Protein AF-A0A6B3F2F9-F1 (afdb_monomer_lite)

Structure (mmCIF, N/CA/C/O backbone):
data_AF-A0A6B3F2F9-F1
#
_entry.id   AF-A0A6B3F2F9-F1
#
loop_
_atom_site.group_PDB
_atom_site.id
_atom_site.type_symbol
_atom_site.label_atom_id
_atom_site.label_alt_id
_atom_site.label_comp_id
_atom_site.label_asym_id
_atom_site.label_entity_id
_atom_site.label_seq_id
_atom_site.pdbx_PDB_ins_code
_atom_site.Cartn_x
_atom_site.Cartn_y
_atom_site.Cartn_z
_atom_site.occupancy
_atom_site.B_iso_or_equiv
_atom_site.auth_seq_id
_atom_site.auth_comp_id
_atom_site.auth_asym_id
_atom_site.auth_atom_id
_atom_site.pdbx_PDB_model_num
ATOM 1 N N . VAL A 1 1 ? -4.943 -9.832 16.580 1.00 80.00 1 VAL A N 1
ATOM 2 C CA . VAL A 1 1 ? -4.023 -9.765 15.419 1.00 80.00 1 VAL A CA 1
ATOM 3 C C . VAL A 1 1 ? -4.493 -10.781 14.392 1.00 80.00 1 VAL A C 1
ATOM 5 O O . VAL A 1 1 ? -4.819 -11.892 14.793 1.00 80.00 1 VAL A O 1
ATOM 8 N N . ALA A 1 2 ? -4.581 -10.394 13.120 1.00 94.75 2 ALA A N 1
ATOM 9 C CA . ALA A 1 2 ? -5.028 -11.235 12.007 1.00 94.75 2 ALA A CA 1
ATOM 10 C C . ALA A 1 2 ? -4.058 -11.098 10.822 1.00 94.75 2 ALA A C 1
ATOM 12 O O . ALA A 1 2 ? -3.305 -10.127 10.759 1.00 94.75 2 ALA A O 1
ATOM 13 N N . GLY A 1 3 ? -4.059 -12.073 9.910 1.00 96.12 3 GLY A N 1
ATOM 14 C CA . GLY A 1 3 ? -3.207 -12.064 8.720 1.00 96.12 3 GLY A CA 1
ATOM 15 C C . GLY A 1 3 ? -3.993 -11.725 7.457 1.00 96.12 3 GLY A C 1
ATOM 16 O O . GLY A 1 3 ? -4.961 -12.411 7.142 1.00 96.12 3 GLY A O 1
ATOM 17 N N . ILE A 1 4 ? -3.530 -10.718 6.714 1.00 97.88 4 ILE A N 1
ATOM 18 C CA . ILE A 1 4 ? -3.980 -10.414 5.350 1.00 97.88 4 ILE A CA 1
ATOM 19 C C . ILE A 1 4 ? -2.791 -10.706 4.436 1.00 97.88 4 ILE A C 1
ATOM 21 O O . ILE A 1 4 ? -1.848 -9.919 4.351 1.00 97.88 4 ILE A O 1
ATOM 25 N N . LYS A 1 5 ? -2.773 -11.895 3.826 1.00 97.88 5 LYS A N 1
ATOM 26 C CA . LYS A 1 5 ? -1.647 -12.312 2.987 1.00 97.88 5 LYS A CA 1
ATOM 27 C C . LYS A 1 5 ? -1.731 -11.621 1.628 1.00 97.88 5 LYS A C 1
ATOM 29 O O . LYS A 1 5 ? -2.607 -11.938 0.833 1.00 97.88 5 LYS A O 1
ATOM 34 N N . VAL A 1 6 ? -0.773 -10.738 1.370 1.00 98.25 6 VAL A N 1
ATOM 35 C CA . VAL A 1 6 ? -0.599 -10.037 0.084 1.00 98.25 6 VAL A CA 1
ATOM 36 C C . VAL A 1 6 ? 0.693 -10.435 -0.641 1.00 98.25 6 VAL A C 1
ATOM 38 O O . VAL A 1 6 ? 0.986 -9.905 -1.707 1.00 98.25 6 VAL A O 1
ATOM 41 N N . SER A 1 7 ? 1.463 -11.369 -0.070 1.00 98.06 7 SER A N 1
ATOM 42 C CA . SER A 1 7 ? 2.719 -11.849 -0.643 1.00 98.06 7 SER A CA 1
ATOM 43 C C . SER A 1 7 ? 2.573 -13.148 -1.429 1.00 98.06 7 SER A C 1
ATOM 45 O O . SER A 1 7 ? 1.736 -14.005 -1.116 1.00 98.06 7 SER A O 1
ATOM 47 N N . THR A 1 8 ? 3.462 -13.343 -2.399 1.00 98.06 8 THR A N 1
ATOM 48 C CA . THR A 1 8 ? 3.701 -14.649 -3.019 1.00 98.06 8 THR A CA 1
ATOM 49 C C . THR A 1 8 ? 4.497 -15.568 -2.086 1.00 98.06 8 THR A C 1
ATOM 51 O O . THR A 1 8 ? 4.963 -15.174 -1.013 1.00 98.06 8 THR A O 1
ATOM 54 N N . THR A 1 9 ? 4.648 -16.834 -2.473 1.00 97.38 9 THR A N 1
ATOM 55 C CA . THR A 1 9 ? 5.514 -17.797 -1.773 1.00 97.38 9 THR A CA 1
ATOM 56 C C . THR A 1 9 ? 6.996 -17.431 -1.838 1.00 97.38 9 THR A C 1
ATOM 58 O O . THR A 1 9 ? 7.747 -17.756 -0.926 1.00 97.38 9 THR A O 1
ATOM 61 N N . GLU A 1 10 ? 7.389 -16.720 -2.886 1.00 96.81 10 GLU A N 1
ATOM 62 C CA . GLU A 1 10 ? 8.734 -16.236 -3.180 1.00 96.81 10 GLU A CA 1
ATOM 63 C C . GLU A 1 10 ? 9.039 -14.900 -2.486 1.00 96.81 10 GLU A C 1
ATOM 65 O O . GLU A 1 10 ? 10.182 -14.454 -2.501 1.00 96.81 10 GLU A O 1
ATOM 70 N N . GLY A 1 11 ? 8.037 -14.278 -1.853 1.00 96.00 11 GLY A N 1
ATOM 71 C CA . GLY A 1 11 ? 8.203 -13.042 -1.089 1.00 96.00 11 GLY A CA 1
ATOM 72 C C . GLY A 1 11 ? 7.982 -11.751 -1.878 1.00 96.00 11 GLY A C 1
ATOM 73 O O . GLY A 1 11 ? 8.397 -10.701 -1.401 1.00 96.00 11 GLY A O 1
ATOM 74 N N . PHE A 1 12 ? 7.320 -11.807 -3.039 1.00 97.44 12 PHE A N 1
ATOM 75 C CA . PHE A 1 12 ? 6.925 -10.615 -3.799 1.00 97.44 12 PHE A CA 1
ATOM 76 C C . PHE A 1 12 ? 5.579 -10.062 -3.324 1.00 97.44 12 PHE A C 1
ATOM 78 O O . PHE A 1 12 ? 4.686 -10.822 -2.950 1.00 97.44 12 PHE A O 1
ATOM 85 N N . PHE A 1 13 ? 5.422 -8.745 -3.389 1.00 98.38 13 PHE A N 1
ATOM 86 C CA . PHE A 1 13 ? 4.263 -7.964 -2.967 1.00 98.38 13 PHE A CA 1
ATOM 87 C C . PHE A 1 13 ? 3.777 -7.100 -4.137 1.00 98.38 13 PHE A C 1
ATOM 89 O O . PHE A 1 13 ? 4.027 -5.896 -4.200 1.00 98.38 13 PHE A O 1
ATOM 96 N N . TYR A 1 14 ? 3.093 -7.719 -5.101 1.00 97.69 14 TYR A N 1
ATOM 97 C CA . TYR A 1 14 ? 2.606 -7.012 -6.287 1.00 97.69 14 TYR A CA 1
ATOM 98 C C . TYR A 1 14 ? 1.494 -6.012 -5.959 1.00 97.69 14 TYR A C 1
ATOM 100 O O . TYR A 1 14 ? 0.638 -6.263 -5.108 1.00 97.69 14 TYR A O 1
ATOM 108 N N . THR A 1 15 ? 1.476 -4.903 -6.704 1.00 97.62 15 THR A N 1
ATOM 109 C CA . THR A 1 15 ? 0.556 -3.774 -6.478 1.00 97.62 15 THR A CA 1
ATOM 110 C C . THR A 1 15 ? -0.907 -4.193 -6.367 1.00 97.62 15 THR A C 1
ATOM 112 O O . THR A 1 15 ? -1.599 -3.723 -5.470 1.00 97.62 15 THR A O 1
ATOM 115 N N . GLU A 1 16 ? -1.385 -5.092 -7.229 1.00 97.81 16 GLU A N 1
ATOM 116 C CA . GLU A 1 16 ? -2.777 -5.556 -7.186 1.00 97.81 16 GLU A CA 1
ATOM 117 C C . GLU A 1 16 ? -3.125 -6.209 -5.840 1.00 97.81 16 GLU A C 1
ATOM 119 O O . GLU A 1 16 ? -4.106 -5.830 -5.202 1.00 97.81 16 GLU A O 1
ATOM 124 N N . ALA A 1 17 ? -2.288 -7.137 -5.363 1.00 98.44 17 ALA A N 1
ATOM 125 C CA . ALA A 1 17 ? -2.513 -7.825 -4.095 1.00 98.44 17 ALA A CA 1
ATOM 126 C C . ALA A 1 17 ? -2.475 -6.851 -2.907 1.00 98.44 17 ALA A C 1
ATOM 128 O O . ALA A 1 17 ? -3.318 -6.937 -2.014 1.00 98.44 17 ALA A O 1
ATOM 129 N N . VAL A 1 18 ? -1.541 -5.894 -2.921 1.00 98.56 18 VAL A N 1
ATOM 130 C CA . VAL A 1 18 ? -1.429 -4.841 -1.898 1.00 98.56 18 VAL A CA 1
ATOM 131 C C . VAL A 1 18 ? -2.678 -3.955 -1.880 1.00 98.56 18 VAL A C 1
ATOM 133 O O . VAL A 1 18 ? -3.258 -3.732 -0.816 1.00 98.56 18 VAL A O 1
ATOM 136 N N . VAL A 1 19 ? -3.149 -3.508 -3.050 1.00 98.75 19 VAL A N 1
ATOM 137 C CA . VAL A 1 19 ? -4.393 -2.733 -3.190 1.00 98.75 19 VAL A CA 1
ATOM 138 C C . VAL A 1 19 ? -5.578 -3.517 -2.631 1.00 98.75 19 VAL A C 1
ATOM 140 O O . VAL A 1 19 ? -6.308 -2.998 -1.787 1.00 98.75 19 VAL A O 1
ATOM 143 N N . CYS A 1 20 ? -5.747 -4.780 -3.030 1.00 98.69 20 CYS A N 1
ATOM 144 C CA . CYS A 1 20 ? -6.811 -5.635 -2.507 1.00 98.69 20 CYS A CA 1
ATOM 145 C C . CYS A 1 20 ? -6.721 -5.820 -0.986 1.00 98.69 20 CYS A C 1
ATOM 147 O O . CYS A 1 20 ? -7.755 -5.843 -0.321 1.00 98.69 20 CYS A O 1
ATOM 149 N N . GLY A 1 21 ? -5.513 -5.904 -0.424 1.00 98.62 21 GLY A N 1
ATOM 150 C CA . GLY A 1 21 ? -5.297 -5.992 1.019 1.00 98.62 21 GLY A CA 1
ATOM 151 C C . GLY A 1 21 ? -5.826 -4.773 1.775 1.00 98.62 21 GLY A C 1
ATOM 152 O O . GLY A 1 21 ? -6.550 -4.937 2.758 1.00 98.62 21 GLY A O 1
ATOM 153 N N . PHE A 1 22 ? -5.531 -3.561 1.295 1.00 98.81 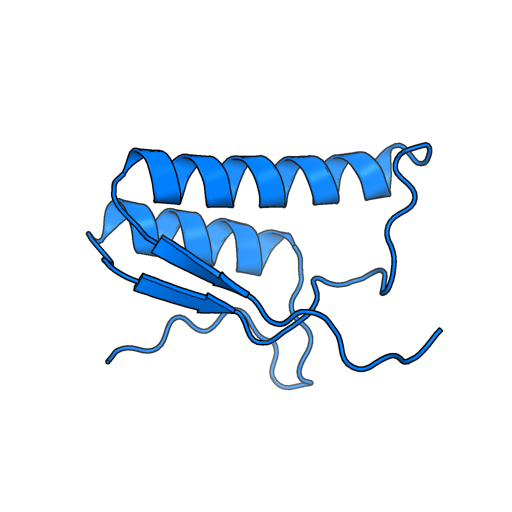22 PHE A N 1
ATOM 154 C CA . PHE A 1 22 ? -6.060 -2.326 1.888 1.00 98.81 22 PHE A CA 1
ATOM 155 C C . PHE A 1 22 ? -7.577 -2.218 1.749 1.00 98.81 22 PHE A C 1
ATOM 157 O O . PHE A 1 22 ? -8.248 -1.884 2.724 1.00 98.81 22 PHE A O 1
ATOM 164 N N . MET A 1 23 ? -8.126 -2.549 0.576 1.00 98.69 23 MET A N 1
ATOM 165 C CA . MET A 1 23 ? -9.578 -2.549 0.365 1.00 98.69 23 MET A CA 1
ATOM 166 C C . MET A 1 23 ? -10.273 -3.523 1.321 1.00 98.69 23 MET A C 1
ATOM 168 O O . MET A 1 23 ? -11.232 -3.157 1.996 1.00 98.69 23 MET A O 1
ATOM 172 N N . TRP A 1 24 ? -9.743 -4.743 1.448 1.00 98.62 24 TRP A N 1
ATOM 173 C CA . TRP A 1 24 ? -10.281 -5.744 2.363 1.00 98.62 24 TRP A CA 1
ATOM 174 C C . TRP A 1 24 ? -10.202 -5.271 3.816 1.00 98.62 24 TRP A C 1
ATOM 176 O O . TRP A 1 24 ? -11.200 -5.345 4.528 1.00 98.62 24 TRP A O 1
ATOM 186 N N . ALA A 1 25 ? -9.054 -4.742 4.251 1.00 98.62 25 ALA A N 1
ATOM 187 C CA . ALA A 1 25 ? -8.872 -4.235 5.609 1.00 98.62 25 ALA A CA 1
ATOM 188 C C . ALA A 1 25 ? -9.891 -3.136 5.952 1.00 98.62 25 ALA A C 1
ATOM 190 O O . ALA A 1 25 ? -10.560 -3.206 6.984 1.00 98.62 25 ALA A O 1
ATOM 191 N N . ALA A 1 26 ? -10.052 -2.168 5.050 1.00 98.38 26 ALA A N 1
ATOM 192 C CA . ALA A 1 26 ? -10.980 -1.055 5.194 1.00 98.38 26 ALA A CA 1
ATOM 193 C C . ALA A 1 26 ? -12.444 -1.516 5.297 1.00 98.38 26 ALA A C 1
ATOM 195 O O . ALA A 1 26 ? -13.203 -1.037 6.141 1.00 98.38 26 ALA A O 1
ATOM 196 N N . ASP A 1 27 ? -12.842 -2.472 4.456 1.00 98.44 27 ASP A N 1
ATOM 197 C CA . ASP A 1 27 ? -14.219 -2.969 4.411 1.00 98.44 27 ASP A CA 1
ATOM 198 C C . ASP A 1 27 ? -14.549 -3.925 5.568 1.00 98.44 27 ASP A C 1
ATOM 200 O O . ASP A 1 27 ? -15.719 -4.088 5.916 1.00 98.44 27 ASP A O 1
ATOM 204 N N . HIS A 1 28 ? -13.531 -4.508 6.206 1.00 98.12 28 HIS A N 1
ATOM 205 C CA . HIS A 1 28 ? -13.681 -5.405 7.356 1.00 98.12 28 HIS A CA 1
ATOM 206 C C . HIS A 1 28 ? -13.418 -4.716 8.704 1.00 98.12 28 HIS A C 1
ATOM 208 O O . HIS A 1 28 ? -13.310 -5.394 9.724 1.00 98.12 28 HIS A O 1
ATOM 214 N N . GLY A 1 29 ? -13.342 -3.379 8.728 1.00 97.69 29 GLY A N 1
ATOM 215 C CA . GLY A 1 29 ? -13.209 -2.607 9.966 1.00 97.69 29 GLY A CA 1
ATOM 216 C C . GLY A 1 29 ? -11.883 -2.839 10.689 1.00 97.69 29 GLY A C 1
ATOM 217 O O . GLY A 1 29 ? -11.847 -2.866 11.915 1.00 97.69 29 GLY A O 1
ATOM 218 N N . VAL A 1 30 ? -10.795 -3.060 9.945 1.00 98.50 30 VAL A N 1
ATOM 219 C CA . VAL A 1 30 ? -9.456 -3.170 10.530 1.00 98.50 30 VAL A CA 1
ATOM 220 C C . VAL A 1 30 ? -8.998 -1.791 11.001 1.00 98.50 30 VAL A C 1
ATOM 222 O O . VAL A 1 30 ? -8.843 -0.878 10.193 1.00 98.50 30 VAL A O 1
ATOM 225 N N . ASP A 1 31 ? -8.723 -1.652 12.297 1.00 98.44 31 ASP A N 1
ATOM 226 C CA . ASP A 1 31 ? -8.293 -0.373 12.881 1.00 98.44 31 ASP A CA 1
ATOM 227 C C . ASP A 1 31 ? -6.853 0.008 12.500 1.00 98.44 31 ASP A C 1
ATOM 229 O O . ASP A 1 31 ? -6.539 1.185 12.337 1.00 98.44 31 ASP A O 1
ATOM 233 N N . VAL A 1 32 ? -5.953 -0.977 12.367 1.00 98.50 32 VAL A N 1
ATOM 234 C CA . VAL A 1 32 ? -4.521 -0.750 12.098 1.00 98.50 32 VAL A CA 1
ATOM 235 C C . VAL A 1 32 ? -3.976 -1.782 11.114 1.00 98.50 32 VAL A C 1
ATOM 237 O O . VAL A 1 32 ? -4.131 -2.987 11.330 1.00 98.50 32 VAL A O 1
ATOM 240 N N . THR A 1 33 ? -3.267 -1.326 10.078 1.00 98.56 33 THR A N 1
ATOM 241 C CA . THR A 1 33 ? -2.485 -2.192 9.179 1.00 98.56 33 THR A CA 1
ATOM 242 C C . THR A 1 33 ? -0.985 -1.984 9.381 1.00 98.56 33 THR A C 1
ATOM 244 O O . THR A 1 33 ? -0.520 -0.868 9.606 1.00 98.56 33 THR A O 1
ATOM 247 N N . ASN A 1 34 ? -0.214 -3.071 9.296 1.00 98.38 34 ASN A N 1
ATOM 248 C CA . ASN A 1 34 ? 1.247 -3.041 9.304 1.00 98.38 34 ASN A CA 1
ATOM 249 C C . ASN A 1 34 ? 1.775 -3.527 7.950 1.00 98.38 34 ASN A C 1
ATOM 251 O O . ASN A 1 34 ? 1.539 -4.675 7.571 1.00 98.38 34 ASN A O 1
ATOM 255 N N . ASN A 1 35 ? 2.540 -2.680 7.267 1.00 97.81 35 ASN A N 1
ATOM 256 C CA . ASN A 1 35 ? 3.009 -2.891 5.902 1.00 97.81 35 ASN A CA 1
ATOM 257 C C . ASN A 1 35 ? 4.543 -2.838 5.872 1.00 97.81 35 ASN A C 1
ATOM 259 O O . ASN A 1 35 ? 5.153 -1.789 5.673 1.00 97.81 35 ASN A O 1
ATOM 263 N N . SER A 1 36 ? 5.179 -3.979 6.137 1.00 96.50 36 SER A N 1
ATOM 264 C CA . SER A 1 36 ? 6.642 -4.112 6.220 1.00 96.50 36 SER A CA 1
ATOM 265 C C . SER A 1 36 ? 7.234 -4.664 4.920 1.00 96.50 36 SER A C 1
ATOM 267 O O . SER A 1 36 ? 7.880 -5.708 4.922 1.00 96.50 36 SER A O 1
ATOM 269 N N . TYR A 1 37 ? 6.956 -3.987 3.807 1.00 96.00 37 TYR A N 1
ATOM 270 C CA . TYR A 1 37 ? 7.384 -4.352 2.455 1.00 96.00 37 TYR A CA 1
ATOM 271 C C . TYR A 1 37 ? 7.411 -3.107 1.552 1.00 96.00 37 TYR A C 1
ATOM 273 O O . TYR A 1 37 ? 6.786 -2.096 1.875 1.00 96.00 37 TYR A O 1
ATOM 281 N N . TYR A 1 38 ? 8.102 -3.192 0.413 1.00 95.12 38 TYR A N 1
ATOM 282 C CA . TYR A 1 38 ? 7.872 -2.305 -0.734 1.00 95.12 38 TYR A CA 1
ATOM 283 C C . TYR A 1 38 ? 6.942 -3.004 -1.733 1.00 95.12 38 TYR A C 1
ATOM 285 O O . TYR A 1 38 ? 6.683 -4.198 -1.612 1.00 95.12 38 TYR A O 1
ATOM 293 N N . THR A 1 39 ? 6.398 -2.257 -2.692 1.00 96.69 39 THR A N 1
ATOM 294 C CA . THR A 1 39 ? 5.459 -2.805 -3.679 1.00 96.69 39 THR A CA 1
ATOM 295 C C . THR A 1 39 ? 6.164 -3.081 -5.005 1.00 96.69 39 THR A C 1
ATOM 297 O O . THR A 1 39 ? 6.687 -2.164 -5.631 1.00 96.69 39 THR A O 1
ATOM 300 N N . ASP A 1 40 ? 6.141 -4.339 -5.436 1.00 97.19 40 ASP A N 1
ATOM 301 C CA . ASP A 1 40 ? 6.675 -4.814 -6.715 1.00 97.19 40 ASP A CA 1
ATOM 302 C C . ASP A 1 40 ? 5.889 -4.265 -7.928 1.00 97.19 40 ASP A C 1
ATOM 304 O O 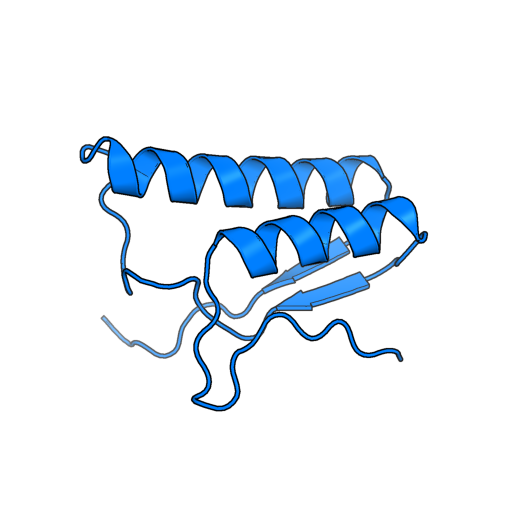. ASP A 1 40 ? 4.693 -3.954 -7.805 1.00 97.19 40 ASP A O 1
ATOM 308 N N . PRO A 1 41 ? 6.504 -4.209 -9.133 1.00 95.12 41 PRO A N 1
ATOM 309 C CA . PRO A 1 41 ? 7.787 -4.828 -9.516 1.00 95.12 41 PRO A CA 1
ATOM 310 C C . PRO A 1 41 ? 9.005 -3.894 -9.489 1.00 95.12 41 PRO A C 1
ATOM 312 O O . PRO A 1 41 ? 10.117 -4.334 -9.781 1.00 95.12 41 PRO A O 1
ATOM 315 N N . TRP A 1 42 ? 8.817 -2.615 -9.169 1.00 93.75 42 TRP A N 1
ATOM 316 C CA . TRP A 1 42 ? 9.913 -1.655 -9.095 1.00 93.75 42 TRP A CA 1
ATOM 317 C C . TRP A 1 42 ? 10.257 -1.333 -7.655 1.00 93.75 42 TRP A C 1
ATOM 319 O O . TRP A 1 42 ? 9.396 -0.949 -6.870 1.00 93.75 42 TRP A O 1
ATOM 329 N N . TYR A 1 43 ? 11.550 -1.400 -7.351 1.00 90.00 43 TYR A N 1
ATOM 330 C CA . TYR A 1 43 ? 12.063 -0.985 -6.053 1.00 90.00 43 TYR A CA 1
ATOM 331 C C . TYR A 1 43 ? 11.815 0.515 -5.799 1.00 90.00 43 TYR A C 1
ATOM 333 O O . TYR A 1 43 ? 11.352 0.913 -4.734 1.00 90.00 43 TYR A O 1
ATOM 341 N N . PHE A 1 44 ? 12.036 1.342 -6.829 1.00 91.94 44 PHE A N 1
ATOM 342 C CA . PHE A 1 44 ? 11.688 2.763 -6.853 1.00 91.94 44 PHE A CA 1
ATOM 343 C C . PHE A 1 44 ? 10.856 3.080 -8.087 1.00 91.94 44 PHE A C 1
ATOM 345 O O . PHE A 1 44 ? 11.231 2.702 -9.195 1.00 91.94 44 PHE A O 1
ATOM 352 N N . AS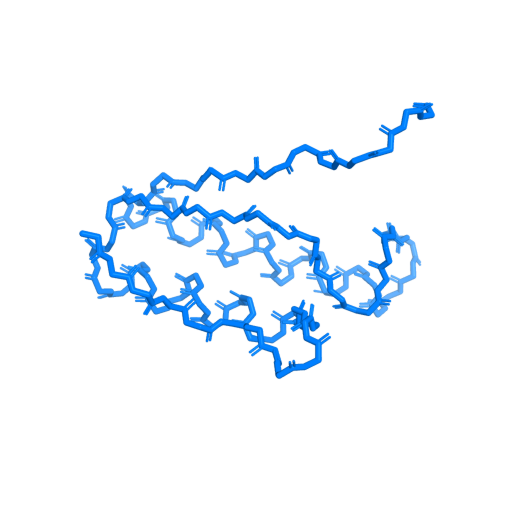N A 1 45 ? 9.754 3.804 -7.893 1.00 94.31 45 ASN A N 1
ATOM 353 C CA . ASN A 1 45 ? 8.848 4.168 -8.976 1.00 94.31 45 ASN A CA 1
ATOM 354 C C . ASN A 1 45 ? 9.168 5.563 -9.541 1.00 94.31 45 ASN A C 1
ATOM 356 O O . ASN A 1 45 ? 9.229 6.554 -8.811 1.00 94.31 45 ASN A O 1
ATOM 360 N N . CYS A 1 46 ? 9.292 5.646 -10.860 1.00 96.62 46 CYS A N 1
ATOM 361 C CA . CYS A 1 46 ? 9.412 6.866 -11.645 1.00 96.62 46 CYS A CA 1
ATOM 362 C C . CYS A 1 46 ? 8.015 7.405 -11.996 1.00 96.62 46 CYS A C 1
ATOM 364 O O . CYS A 1 46 ? 7.323 6.859 -12.846 1.00 96.62 46 CYS A O 1
ATOM 366 N N . THR A 1 47 ? 7.580 8.513 -11.391 1.00 95.69 47 THR A N 1
ATOM 367 C CA . THR A 1 47 ? 6.222 9.067 -11.612 1.00 95.69 47 THR A CA 1
ATOM 368 C C . THR A 1 47 ? 6.022 9.757 -12.969 1.00 95.69 47 THR A C 1
ATOM 370 O O . THR A 1 47 ? 4.914 10.200 -13.281 1.00 95.69 47 THR A O 1
ATOM 373 N N . ASN A 1 48 ? 7.079 9.861 -13.778 1.00 97.19 48 ASN A N 1
ATOM 374 C CA . ASN A 1 48 ? 7.038 10.298 -15.173 1.00 97.19 48 ASN A CA 1
ATOM 375 C C . ASN A 1 48 ? 6.873 9.135 -16.169 1.00 97.19 48 ASN A C 1
ATOM 377 O O . ASN A 1 48 ? 6.582 9.395 -17.335 1.00 97.19 48 ASN A O 1
ATOM 381 N N . ASP A 1 49 ? 7.023 7.886 -15.724 1.00 98.25 49 ASP A N 1
ATOM 382 C CA . ASP A 1 49 ? 6.659 6.696 -16.487 1.00 98.25 49 ASP A CA 1
ATOM 383 C C . ASP A 1 49 ? 5.165 6.386 -16.251 1.00 98.25 49 ASP A C 1
ATOM 385 O O . ASP A 1 49 ? 4.725 6.354 -15.096 1.00 98.25 49 ASP A O 1
ATOM 389 N N . PRO A 1 50 ? 4.346 6.223 -17.308 1.00 97.75 50 PRO A N 1
ATOM 390 C CA . PRO A 1 50 ? 2.901 6.075 -17.158 1.00 97.75 50 PRO A CA 1
ATOM 391 C C . PRO A 1 50 ? 2.490 4.797 -16.414 1.00 97.75 50 PRO A C 1
ATOM 393 O O . PRO A 1 50 ? 1.523 4.846 -15.650 1.00 97.75 50 PRO A O 1
ATOM 396 N N . ASP A 1 51 ? 3.223 3.696 -16.580 1.00 96.38 51 ASP A N 1
ATOM 397 C CA . ASP A 1 51 ? 2.889 2.417 -15.953 1.00 96.38 51 ASP A CA 1
ATOM 398 C C . ASP A 1 51 ? 3.234 2.456 -14.462 1.00 96.38 51 ASP A C 1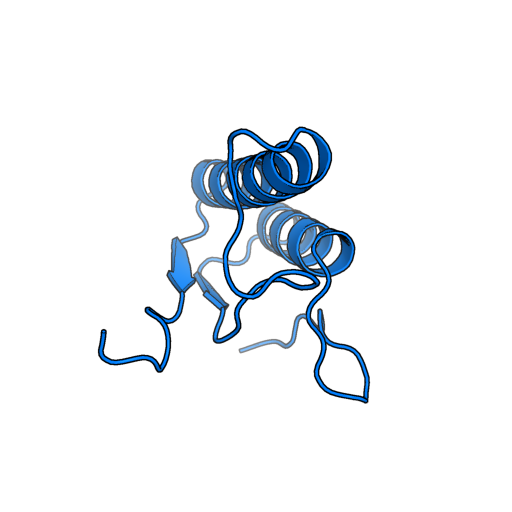
ATOM 400 O O . ASP A 1 51 ? 2.404 2.136 -13.609 1.00 96.38 51 ASP A O 1
ATOM 404 N N . GLN A 1 52 ? 4.419 2.962 -14.119 1.00 97.88 52 GLN A N 1
ATOM 405 C CA . GLN A 1 52 ? 4.838 3.106 -12.721 1.00 97.88 52 GLN A CA 1
ATOM 406 C C . GLN A 1 52 ? 3.969 4.121 -11.972 1.00 97.88 52 GLN A C 1
ATOM 408 O O . GLN A 1 52 ? 3.551 3.888 -10.834 1.00 97.88 52 GLN A O 1
ATOM 413 N N . LYS A 1 53 ? 3.619 5.239 -12.623 1.00 98.06 53 LYS A N 1
ATOM 414 C CA . LYS A 1 53 ? 2.698 6.235 -12.063 1.00 98.06 53 LYS A CA 1
ATOM 415 C C . LYS A 1 53 ? 1.333 5.629 -11.740 1.00 98.06 53 LYS A C 1
ATOM 417 O O . LYS A 1 53 ? 0.754 5.983 -10.711 1.00 98.06 53 LYS A O 1
ATOM 422 N N . ALA A 1 54 ? 0.816 4.743 -12.592 1.00 97.69 54 ALA A N 1
ATOM 423 C CA . ALA A 1 54 ? -0.460 4.082 -12.349 1.00 97.69 54 ALA A CA 1
ATOM 424 C C . ALA A 1 54 ? -0.421 3.227 -11.072 1.00 97.69 54 ALA A C 1
ATOM 426 O O . ALA A 1 54 ? -1.362 3.286 -10.280 1.00 97.69 54 ALA A O 1
ATOM 427 N N . LEU A 1 55 ? 0.678 2.506 -10.826 1.00 97.56 55 LEU A N 1
ATOM 428 C CA . LEU A 1 55 ? 0.835 1.688 -9.619 1.00 97.56 55 LEU A CA 1
ATOM 429 C C . LEU A 1 55 ? 0.941 2.537 -8.348 1.00 97.56 55 L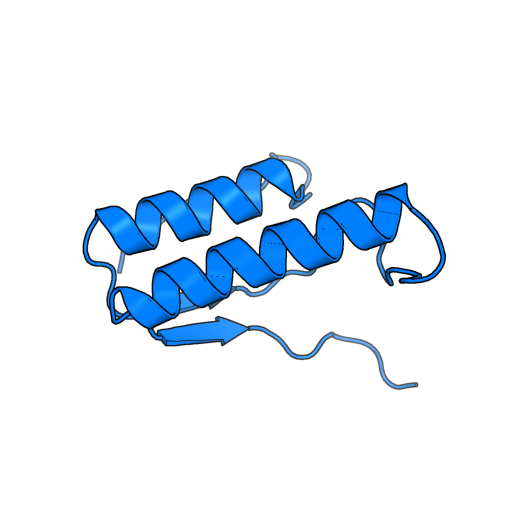EU A C 1
ATOM 431 O O . LEU A 1 55 ? 0.247 2.265 -7.366 1.00 97.56 55 LEU A O 1
ATOM 435 N N . VAL A 1 56 ? 1.734 3.613 -8.383 1.00 98.06 56 VAL A N 1
ATOM 436 C CA . VAL A 1 56 ? 1.839 4.567 -7.263 1.00 98.06 56 VAL A CA 1
ATOM 437 C C . VAL A 1 56 ? 0.471 5.161 -6.924 1.00 98.06 56 VAL A C 1
ATOM 439 O O . VAL A 1 56 ? 0.086 5.219 -5.756 1.00 98.06 56 VAL A O 1
ATOM 442 N N . GLU A 1 57 ? -0.285 5.583 -7.938 1.00 98.56 57 GLU A N 1
ATOM 443 C CA . GLU A 1 57 ? -1.620 6.149 -7.745 1.00 98.56 57 GLU A CA 1
ATOM 444 C C . GLU A 1 57 ? -2.616 5.105 -7.213 1.00 98.56 57 GLU A C 1
ATOM 446 O O . GLU A 1 57 ? -3.457 5.437 -6.377 1.00 98.56 57 GLU A O 1
ATOM 451 N N . ALA A 1 58 ? -2.514 3.845 -7.644 1.00 98.50 58 ALA A N 1
ATOM 452 C CA . ALA A 1 58 ? -3.373 2.766 -7.163 1.00 98.50 58 ALA A CA 1
ATOM 453 C C . ALA A 1 58 ? -3.170 2.496 -5.664 1.00 98.50 58 ALA A C 1
ATOM 455 O O . ALA A 1 58 ? -4.145 2.510 -4.909 1.00 98.50 58 ALA A O 1
ATOM 456 N N . VAL A 1 59 ? -1.918 2.329 -5.216 1.00 98.38 59 VAL A N 1
ATOM 457 C CA . VAL A 1 59 ? -1.610 2.133 -3.787 1.00 98.38 59 VAL A CA 1
ATOM 458 C C . VAL A 1 59 ? -2.049 3.350 -2.978 1.00 98.38 59 VAL A C 1
ATOM 460 O O . VAL A 1 59 ? -2.735 3.191 -1.972 1.00 98.38 59 VAL A O 1
ATOM 463 N N . LYS A 1 60 ? -1.744 4.564 -3.456 1.00 98.62 60 LYS A N 1
ATOM 464 C CA . LYS A 1 60 ? -2.149 5.814 -2.800 1.00 98.62 60 LYS A CA 1
ATOM 465 C C . LYS A 1 60 ? -3.662 5.896 -2.590 1.00 98.62 60 LYS A C 1
ATOM 467 O O . LYS A 1 60 ? -4.117 6.290 -1.522 1.00 98.62 60 LYS A O 1
ATOM 472 N N . ARG A 1 61 ? -4.461 5.531 -3.596 1.00 98.81 61 ARG A N 1
ATOM 473 C CA . ARG A 1 61 ? -5.927 5.534 -3.471 1.00 98.81 61 ARG A CA 1
ATOM 474 C C . ARG A 1 61 ? -6.422 4.489 -2.480 1.00 98.81 61 ARG A C 1
ATOM 476 O O . ARG A 1 61 ? -7.340 4.784 -1.721 1.00 98.81 61 ARG A O 1
ATOM 483 N N . ALA A 1 62 ? -5.825 3.301 -2.478 1.00 98.81 62 ALA A N 1
ATOM 484 C CA . ALA A 1 62 ? -6.215 2.226 -1.575 1.00 98.81 62 ALA A CA 1
ATOM 485 C C . ALA A 1 62 ? -5.910 2.573 -0.107 1.00 98.81 62 ALA A C 1
ATOM 487 O O . ALA A 1 62 ? -6.771 2.399 0.755 1.00 98.81 62 ALA A O 1
ATOM 488 N N . THR A 1 63 ? -4.732 3.142 0.178 1.00 98.62 63 THR A N 1
ATOM 489 C CA . THR A 1 63 ? -4.380 3.588 1.535 1.00 98.62 63 THR A CA 1
ATOM 490 C C . THR A 1 63 ? -5.264 4.743 1.993 1.00 98.62 63 THR A C 1
ATOM 492 O O . THR A 1 63 ? -5.785 4.693 3.106 1.00 98.62 63 THR A O 1
ATOM 495 N N . SER A 1 64 ? -5.522 5.731 1.126 1.00 98.81 64 SER A N 1
ATOM 496 C CA . SER A 1 64 ? -6.451 6.827 1.431 1.00 98.81 64 SER A CA 1
ATOM 497 C C . SER A 1 64 ? -7.882 6.338 1.662 1.00 98.81 64 SER A C 1
ATOM 499 O O . SER A 1 64 ? -8.571 6.868 2.528 1.00 98.81 64 SER A O 1
ATOM 501 N N . TYR A 1 65 ? -8.348 5.324 0.924 1.00 98.81 65 TYR A N 1
ATOM 502 C CA . TYR A 1 65 ? -9.654 4.714 1.177 1.00 98.81 65 TYR A CA 1
ATOM 503 C C . TYR A 1 65 ? -9.708 4.069 2.566 1.00 98.81 65 TYR A C 1
ATOM 505 O O . TYR A 1 65 ? -10.642 4.335 3.320 1.00 98.81 65 TYR A O 1
ATOM 513 N N . ALA A 1 66 ? -8.690 3.287 2.937 1.00 98.81 66 ALA A N 1
ATOM 514 C CA . ALA A 1 66 ? -8.601 2.695 4.270 1.00 98.81 66 ALA A CA 1
ATOM 515 C C . ALA A 1 66 ? -8.572 3.762 5.380 1.00 98.81 66 ALA A C 1
ATOM 517 O O . ALA A 1 66 ? -9.318 3.659 6.353 1.00 98.81 66 ALA A O 1
ATOM 518 N N . GLU A 1 67 ? -7.808 4.840 5.197 1.00 98.69 67 GLU A N 1
ATOM 519 C CA . GLU A 1 67 ? -7.767 5.977 6.129 1.00 98.69 67 GLU A CA 1
ATOM 520 C C . GLU A 1 67 ? -9.131 6.655 6.287 1.00 98.69 67 GLU A C 1
ATOM 522 O O . GLU A 1 67 ? -9.581 6.892 7.408 1.00 98.69 67 GLU A O 1
ATOM 527 N N . LEU A 1 68 ? -9.842 6.905 5.182 1.00 98.62 68 LEU A N 1
ATOM 528 C CA . LEU A 1 68 ? -11.199 7.467 5.208 1.00 98.62 68 LEU A CA 1
ATOM 529 C C . LEU A 1 68 ? -12.210 6.553 5.914 1.00 98.62 68 LEU A C 1
ATOM 531 O O . LEU A 1 68 ? -13.234 7.027 6.408 1.00 98.62 68 LEU A O 1
ATOM 535 N N . LYS A 1 69 ? -11.931 5.249 5.967 1.00 98.56 69 LYS A N 1
ATOM 536 C CA . LYS A 1 69 ? -12.727 4.244 6.678 1.00 98.56 69 LYS A CA 1
ATOM 537 C C . LYS A 1 69 ? -12.322 4.077 8.147 1.00 98.56 69 LYS A C 1
ATOM 539 O O . LYS A 1 69 ? -12.985 3.326 8.855 1.00 98.56 69 LYS A O 1
ATOM 544 N N . GLY A 1 70 ? -11.314 4.817 8.613 1.00 98.44 70 GLY A N 1
ATOM 545 C CA . GLY A 1 70 ? -10.861 4.834 10.005 1.00 98.44 70 GLY A CA 1
ATOM 546 C C . GLY A 1 70 ? -9.619 3.987 10.286 1.00 98.44 70 GLY A C 1
ATOM 547 O O . GLY A 1 70 ? -9.197 3.917 11.437 1.00 98.44 70 GLY A O 1
ATOM 548 N N . THR A 1 71 ? -9.016 3.366 9.270 1.00 98.62 71 THR A N 1
ATOM 549 C CA . THR A 1 71 ? -7.802 2.557 9.428 1.00 98.62 71 THR A CA 1
ATOM 550 C C . THR A 1 71 ? -6.553 3.435 9.526 1.00 98.62 71 THR A C 1
ATOM 552 O O . THR A 1 71 ? -6.323 4.304 8.688 1.00 98.62 71 T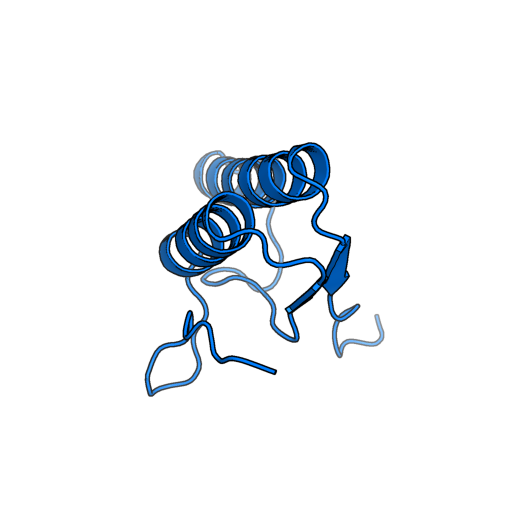HR A O 1
ATOM 555 N N . VAL A 1 72 ? -5.678 3.157 10.492 1.00 98.62 72 VAL A N 1
ATOM 556 C CA . VAL A 1 72 ? -4.316 3.708 10.537 1.00 98.62 72 VAL A CA 1
ATOM 557 C C . VAL A 1 72 ? -3.361 2.769 9.802 1.00 98.62 72 VAL A C 1
ATOM 559 O O . VAL A 1 72 ? -3.197 1.608 10.180 1.00 98.62 72 VAL A O 1
ATOM 562 N N . ASN A 1 73 ? -2.691 3.275 8.768 1.00 98.38 73 ASN A N 1
ATOM 563 C CA . ASN A 1 73 ? -1.695 2.514 8.018 1.00 98.38 73 ASN A CA 1
ATOM 564 C C . ASN A 1 73 ? -0.286 2.806 8.546 1.00 98.38 73 ASN A C 1
ATOM 566 O O . ASN A 1 73 ? 0.178 3.943 8.498 1.00 98.38 73 ASN A O 1
ATOM 570 N N . VAL A 1 74 ? 0.417 1.776 9.017 1.00 98.44 74 VAL A N 1
ATOM 571 C CA . VAL A 1 74 ? 1.832 1.854 9.400 1.00 98.44 74 VAL A CA 1
ATOM 572 C C . VAL A 1 74 ? 2.659 1.172 8.319 1.00 98.44 74 VAL A C 1
ATOM 574 O O . VAL A 1 74 ? 2.369 0.036 7.942 1.00 98.44 74 VAL A O 1
ATOM 577 N N . ALA A 1 75 ? 3.682 1.853 7.810 1.00 97.69 75 ALA A N 1
ATOM 578 C CA . ALA A 1 75 ? 4.556 1.340 6.759 1.00 97.69 75 ALA A CA 1
ATOM 579 C C . ALA A 1 75 ? 6.031 1.431 7.167 1.00 97.69 75 ALA A C 1
ATOM 581 O O . ALA A 1 75 ? 6.421 2.322 7.926 1.00 97.69 75 ALA A O 1
ATOM 582 N N . ALA A 1 76 ? 6.852 0.508 6.666 1.00 97.00 76 ALA A N 1
ATOM 583 C CA . ALA A 1 76 ? 8.304 0.590 6.804 1.00 97.00 76 ALA A CA 1
ATOM 584 C C . ALA A 1 76 ? 8.876 1.738 5.952 1.00 97.00 76 ALA A C 1
ATOM 586 O O . ALA A 1 76 ? 8.373 2.021 4.868 1.00 97.00 76 ALA A O 1
ATOM 587 N N . ALA A 1 77 ? 9.951 2.376 6.426 1.00 94.56 77 ALA A N 1
ATOM 588 C CA . ALA A 1 77 ? 10.594 3.489 5.719 1.00 94.56 77 ALA A CA 1
ATOM 589 C C . ALA A 1 77 ? 11.485 3.052 4.535 1.00 94.56 77 ALA A C 1
ATOM 591 O O . ALA A 1 77 ? 11.818 3.881 3.694 1.00 94.56 77 ALA A O 1
ATOM 592 N N . GLY A 1 78 ? 11.871 1.773 4.479 1.00 93.19 78 GLY A N 1
ATOM 593 C CA . GLY A 1 78 ? 12.903 1.245 3.578 1.00 93.19 78 GLY A CA 1
ATOM 594 C C . GLY A 1 78 ? 14.110 0.713 4.356 1.00 93.19 78 GLY A C 1
ATOM 595 O O . GLY A 1 78 ? 14.182 0.880 5.575 1.00 93.19 78 GLY A O 1
ATOM 596 N N . ASN A 1 79 ? 15.034 0.045 3.662 1.00 93.62 79 ASN A N 1
ATOM 597 C CA . ASN A 1 79 ? 16.229 -0.574 4.263 1.00 93.62 79 ASN A CA 1
ATOM 598 C C . ASN A 1 79 ? 17.537 -0.010 3.687 1.00 93.62 79 ASN A C 1
ATOM 600 O O . ASN A 1 79 ? 18.623 -0.529 3.952 1.00 93.62 79 ASN A O 1
ATOM 604 N N . GLU A 1 80 ? 17.434 1.044 2.888 1.00 92.00 80 GLU A N 1
ATOM 605 C CA . GLU A 1 80 ? 18.546 1.655 2.185 1.00 92.00 80 GLU A CA 1
ATOM 606 C C . GLU A 1 80 ? 19.042 2.896 2.925 1.00 92.00 80 GLU A C 1
ATOM 608 O O . GLU A 1 80 ? 18.296 3.570 3.632 1.00 92.00 80 GLU A O 1
ATOM 613 N N . ASN A 1 81 ? 20.326 3.196 2.748 1.00 89.38 81 ASN A N 1
ATOM 614 C CA . ASN A 1 81 ? 21.008 4.314 3.392 1.00 89.38 81 ASN A CA 1
ATOM 615 C C . ASN A 1 81 ? 21.736 5.166 2.342 1.00 89.38 81 ASN A C 1
ATOM 617 O O . ASN A 1 81 ? 22.966 5.253 2.355 1.00 89.38 81 ASN A O 1
ATOM 621 N N . TYR A 1 82 ? 20.978 5.695 1.381 1.00 81.69 82 TYR A N 1
ATOM 622 C CA . TYR A 1 82 ? 21.454 6.666 0.390 1.00 81.69 82 TYR A CA 1
ATOM 623 C C . TYR A 1 82 ? 20.960 8.077 0.708 1.00 81.69 82 TYR A C 1
ATOM 625 O O . TYR A 1 82 ? 19.909 8.210 1.376 1.00 81.69 82 TYR A O 1
#

pLDDT: mean 96.86, std 3.22, range [80.0, 98.81]

Foldseek 3Di:
DDDQDQADPVGARALVSLLVSLVVCLVVVNQEDEAEDDHDDDPDADCVDPVSVVSVVSNVVSNVSSVVSNHDYHYDPDDDDD

Secondary structure (DSSP, 8-state):
--------TTS--BHHHHHHHHHHHHHTT-SEEEE-SPPBS-SS--TTSHHHHHHHHHHHHHHHHHHHTTPEEEE---S---

Sequence (82 aa):
VAGIKVSTTEGFFYTEAVVCGFMWAADHGVDVTNNSYYTDPWYFNCTNDPDQKALVEAVKRATSYAELKGTVNVAAAGNENY

Radius of gyration: 12.84 Å; chains: 1; bounding box: 36×28×33 Å